Protein AF-A0A950EFS3-F1 (afdb_monomer_lite)

Sequence (79 aa):
MSGSDPSSASDSGRFATTCWTIVVQAKDQRSPQAQQALAELCRAYWYPLYVFLRRRGYQPDQAEDLTQGFFADLLSRDF

Radius of gyration: 16.6 Å; chains: 1; bounding box: 55×30×32 Å

Secondary structure (DSSP, 8-state):
-----------TTPPPS--HHHHHHHH-TTSTTHHHHHHHHHHHHHHHHHHHHHHTT--HHHHHHHHHHHHHHHHHS--

Foldseek 3Di:
DDDDDDPPPDPQADLPPPPVVLVVLLLPPVDPCNVVSLVVVLVSCLSNQLVVCVVVVDDNVRSNVVSVVVSVVVVVPND

pLDDT: mean 73.81, std 15.81, range [40.38, 95.56]

Structure (mmCIF, N/CA/C/O backbone):
data_AF-A0A950EFS3-F1
#
_entry.id   AF-A0A950EFS3-F1
#
loop_
_atom_site.group_PDB
_atom_site.id
_atom_site.type_symbol
_atom_site.label_atom_id
_atom_site.label_alt_id
_atom_site.label_comp_id
_atom_site.label_asym_id
_atom_site.label_entity_id
_atom_site.label_seq_id
_atom_site.pdbx_PDB_ins_code
_atom_site.Cartn_x
_atom_site.Cartn_y
_atom_site.Cartn_z
_atom_site.occupancy
_atom_site.B_iso_or_equiv
_atom_site.auth_seq_id
_atom_site.auth_comp_id
_atom_site.auth_asym_id
_atom_site.auth_atom_id
_atom_site.pdbx_PDB_model_num
ATOM 1 N N . MET A 1 1 ? 41.747 21.020 10.007 1.00 48.06 1 MET A N 1
ATOM 2 C CA . MET A 1 1 ? 40.315 20.819 10.314 1.00 48.06 1 MET A CA 1
ATOM 3 C C . MET A 1 1 ? 39.550 20.665 9.009 1.00 48.06 1 MET A C 1
ATOM 5 O O . MET A 1 1 ? 39.439 21.642 8.284 1.00 48.06 1 MET A O 1
ATOM 9 N N . SER A 1 2 ? 39.094 19.456 8.689 1.00 40.38 2 SER A N 1
ATOM 10 C CA . SER A 1 2 ? 37.862 19.190 7.924 1.00 40.38 2 SER A CA 1
ATOM 11 C C . SER A 1 2 ? 37.738 17.682 7.766 1.00 40.38 2 SER A C 1
ATOM 13 O O . SER A 1 2 ? 38.275 17.096 6.833 1.00 40.38 2 SER A O 1
ATOM 15 N N . GLY A 1 3 ? 37.096 17.058 8.752 1.00 44.28 3 GLY A N 1
ATOM 16 C CA . GLY A 1 3 ? 36.448 15.771 8.555 1.00 44.28 3 GLY A CA 1
ATOM 17 C C . GLY A 1 3 ? 35.075 16.050 7.954 1.00 44.28 3 GLY A C 1
ATOM 18 O O . GLY A 1 3 ? 34.337 16.898 8.453 1.00 44.28 3 GLY A O 1
ATOM 19 N N . SER A 1 4 ? 34.751 15.388 6.857 1.00 52.47 4 SER A N 1
ATOM 20 C CA . SER A 1 4 ? 33.395 15.336 6.318 1.00 52.47 4 SER A CA 1
ATOM 21 C C . SER A 1 4 ? 33.165 13.912 5.839 1.00 52.47 4 SER A C 1
ATOM 23 O O . SER A 1 4 ? 33.375 13.588 4.678 1.00 52.47 4 SER A O 1
ATOM 25 N N . ASP A 1 5 ? 32.795 13.071 6.797 1.00 55.44 5 ASP A N 1
ATOM 26 C CA . ASP A 1 5 ? 32.102 11.799 6.599 1.00 55.44 5 ASP A CA 1
ATOM 27 C C . ASP A 1 5 ? 30.591 12.038 6.807 1.00 55.44 5 ASP A C 1
ATOM 29 O O . ASP A 1 5 ? 30.204 13.028 7.435 1.00 55.44 5 ASP A O 1
ATOM 33 N N . PRO A 1 6 ? 29.709 11.142 6.345 1.00 51.69 6 PRO A N 1
ATOM 34 C CA . PRO A 1 6 ? 29.353 10.938 4.951 1.00 51.69 6 PRO A CA 1
ATOM 35 C C . PRO A 1 6 ? 27.875 11.318 4.745 1.00 51.69 6 PRO A C 1
ATOM 37 O O . PRO A 1 6 ? 27.081 11.390 5.683 1.00 51.69 6 PRO A O 1
ATOM 40 N N . SER A 1 7 ? 27.471 11.533 3.493 1.00 49.38 7 SER A N 1
ATOM 41 C CA . SER A 1 7 ? 26.049 11.598 3.141 1.00 49.38 7 SER A CA 1
ATOM 42 C C . SER A 1 7 ? 25.326 10.350 3.652 1.00 49.38 7 SER A C 1
ATOM 44 O O . SER A 1 7 ? 25.579 9.248 3.166 1.00 49.38 7 SER A O 1
ATOM 46 N N . SER A 1 8 ? 24.389 10.541 4.584 1.00 51.66 8 SER A N 1
ATOM 47 C CA . SER A 1 8 ? 23.345 9.579 4.958 1.00 51.66 8 SER A CA 1
ATOM 48 C C . SER A 1 8 ? 22.381 9.367 3.789 1.00 51.66 8 SER A C 1
ATOM 50 O O . SER A 1 8 ? 21.205 9.715 3.838 1.00 51.66 8 SER A O 1
ATOM 52 N N . ALA A 1 9 ? 22.890 8.817 2.695 1.00 56.78 9 ALA A N 1
ATOM 53 C CA . ALA A 1 9 ? 22.091 8.275 1.621 1.00 56.78 9 ALA A CA 1
ATOM 54 C C . ALA A 1 9 ? 21.968 6.779 1.884 1.00 56.78 9 ALA A C 1
ATOM 56 O O . ALA A 1 9 ? 22.925 6.052 1.640 1.00 56.78 9 ALA A O 1
ATOM 57 N N . SER A 1 10 ? 20.813 6.353 2.407 1.00 54.06 10 SER A N 1
ATOM 58 C CA . SER A 1 10 ? 20.123 5.074 2.132 1.00 54.06 10 SER A CA 1
ATOM 59 C C . SER A 1 10 ? 19.387 4.490 3.344 1.00 54.06 10 SER A C 1
ATOM 61 O O . SER A 1 10 ? 19.717 3.418 3.834 1.00 54.06 10 SER A O 1
ATOM 63 N N . ASP A 1 11 ? 18.297 5.144 3.756 1.00 53.06 11 ASP A N 1
ATOM 64 C CA . ASP A 1 11 ? 17.209 4.448 4.474 1.00 53.06 11 ASP A CA 1
ATOM 65 C C . ASP A 1 11 ? 15.931 4.316 3.619 1.00 53.06 11 ASP A C 1
ATOM 67 O O . ASP A 1 11 ? 14.930 3.733 4.018 1.00 53.06 11 ASP A O 1
ATOM 71 N N . SER A 1 12 ? 15.967 4.783 2.365 1.00 55.19 12 SER A N 1
ATOM 72 C CA . SER A 1 12 ? 14.812 4.852 1.454 1.00 55.19 12 SER A CA 1
ATOM 73 C C . SER A 1 12 ? 14.397 3.501 0.847 1.00 55.19 12 SER A C 1
ATOM 75 O O . SER A 1 12 ? 13.874 3.447 -0.262 1.00 55.19 12 SER A O 1
ATOM 77 N N . GLY A 1 13 ? 14.684 2.382 1.510 1.00 53.50 13 GLY A N 1
ATOM 78 C CA . GLY A 1 13 ? 14.336 1.050 1.007 1.00 53.50 13 GLY A CA 1
ATOM 79 C C . GLY A 1 13 ? 14.408 -0.071 2.030 1.00 53.50 13 GLY A C 1
ATOM 80 O O . GLY A 1 13 ? 14.349 -1.237 1.640 1.00 53.50 13 GLY A O 1
ATOM 81 N N . ARG A 1 14 ? 14.555 0.252 3.317 1.00 56.03 14 ARG A N 1
ATOM 82 C CA . ARG A 1 14 ? 14.317 -0.723 4.372 1.00 56.03 14 ARG A CA 1
ATOM 83 C C . ARG A 1 14 ? 12.818 -0.748 4.625 1.00 56.03 14 ARG A C 1
ATOM 85 O O . ARG A 1 14 ? 12.229 0.264 4.986 1.00 56.03 14 ARG A O 1
ATOM 92 N N . PHE A 1 15 ? 12.191 -1.901 4.399 1.00 54.25 15 PHE A N 1
ATOM 93 C CA . PHE A 1 15 ? 10.878 -2.146 4.983 1.00 54.25 15 PHE A CA 1
ATOM 94 C C . PHE A 1 15 ? 11.022 -1.918 6.489 1.00 54.25 15 PHE A C 1
ATOM 96 O O . PHE A 1 15 ? 11.905 -2.521 7.106 1.00 54.25 15 PHE A O 1
ATOM 103 N N . ALA A 1 16 ? 10.213 -1.015 7.052 1.00 56.41 16 ALA A N 1
ATOM 104 C CA . ALA A 1 16 ? 10.170 -0.810 8.493 1.00 56.41 16 ALA A CA 1
ATOM 105 C C . ALA A 1 16 ? 10.025 -2.178 9.171 1.00 56.41 16 ALA A C 1
ATOM 107 O O . ALA A 1 16 ? 9.259 -3.018 8.679 1.00 56.41 16 ALA A O 1
ATOM 108 N N . THR A 1 17 ? 10.801 -2.408 10.238 1.00 55.78 17 THR A N 1
ATOM 109 C CA . THR A 1 17 ? 10.790 -3.643 11.032 1.00 55.78 17 THR A CA 1
ATOM 110 C C . THR A 1 17 ? 9.350 -4.080 11.196 1.00 55.78 17 THR A C 1
ATOM 112 O O . THR A 1 17 ? 8.568 -3.323 11.758 1.00 55.78 17 THR A O 1
ATOM 115 N N . THR A 1 18 ? 8.998 -5.225 10.604 1.00 54.38 18 THR A N 1
ATOM 116 C CA . THR A 1 18 ? 7.615 -5.621 10.326 1.00 54.38 18 THR A CA 1
ATOM 117 C C . THR A 1 18 ? 6.703 -5.249 11.492 1.00 54.38 18 THR A C 1
ATOM 119 O O . THR A 1 18 ? 6.786 -5.869 12.554 1.00 54.38 18 THR A O 1
ATOM 122 N N . CYS A 1 19 ? 5.879 -4.207 11.321 1.00 63.81 19 CYS A N 1
ATOM 123 C CA . CYS A 1 19 ? 4.960 -3.716 12.345 1.00 63.81 19 CYS A CA 1
ATOM 124 C C . CYS A 1 19 ? 3.770 -4.678 12.446 1.00 63.81 19 CYS A C 1
ATOM 126 O O . CYS A 1 19 ? 2.623 -4.304 12.209 1.00 63.81 19 CYS A O 1
ATOM 128 N N . TRP A 1 20 ? 4.051 -5.943 12.775 1.00 60.41 20 TRP A N 1
ATOM 129 C CA . TRP A 1 20 ? 3.070 -7.013 12.931 1.00 60.41 20 TRP A CA 1
ATOM 130 C C . TRP A 1 20 ? 1.967 -6.615 13.905 1.00 60.41 20 TRP A C 1
ATOM 132 O O . TRP A 1 20 ? 0.821 -6.983 13.697 1.00 60.41 20 TRP A O 1
ATOM 142 N N . THR A 1 21 ? 2.283 -5.797 14.910 1.00 61.16 21 THR A N 1
ATOM 143 C CA . THR A 1 21 ? 1.299 -5.228 15.833 1.00 61.16 21 THR A CA 1
ATOM 144 C C . THR A 1 21 ? 0.240 -4.393 15.109 1.00 61.16 21 THR A C 1
ATOM 146 O O . THR A 1 21 ? -0.940 -4.565 15.386 1.00 61.16 21 THR A O 1
ATOM 149 N N . ILE A 1 22 ? 0.630 -3.552 14.144 1.00 65.00 22 ILE A N 1
ATOM 150 C CA . ILE A 1 22 ? -0.308 -2.737 13.355 1.00 65.00 22 ILE A CA 1
ATOM 151 C C . ILE A 1 22 ? -1.129 -3.637 12.430 1.00 65.00 22 ILE A C 1
ATOM 153 O O . ILE A 1 22 ? -2.338 -3.473 12.343 1.00 65.00 22 ILE A O 1
ATOM 157 N N . VAL A 1 23 ? -0.504 -4.638 11.800 1.00 67.94 23 VAL A N 1
ATOM 158 C CA . VAL A 1 23 ? -1.205 -5.619 10.948 1.00 67.94 23 VAL A CA 1
ATOM 159 C C . VAL A 1 23 ? -2.247 -6.411 11.751 1.00 67.94 23 VAL A C 1
ATOM 161 O O . VAL A 1 23 ? -3.360 -6.625 11.283 1.00 67.94 23 VAL A O 1
ATOM 164 N N . VAL A 1 24 ? -1.910 -6.833 12.973 1.00 65.62 24 VAL A N 1
ATOM 165 C CA . VAL A 1 24 ? -2.812 -7.586 13.858 1.00 65.62 24 VAL A CA 1
ATOM 166 C C . VAL A 1 24 ? -3.938 -6.698 14.393 1.00 65.62 24 VAL A C 1
ATOM 168 O O . VAL A 1 24 ? -5.080 -7.141 14.421 1.00 65.62 24 VAL A O 1
ATOM 171 N N . GLN A 1 25 ? -3.652 -5.447 14.765 1.00 63.38 25 GLN A N 1
ATOM 172 C CA . GLN A 1 25 ? -4.672 -4.492 15.219 1.00 63.38 25 GLN A CA 1
ATOM 173 C C . GLN A 1 25 ? -5.609 -4.050 14.091 1.00 63.38 25 GLN A C 1
ATOM 175 O O . GLN A 1 25 ? -6.808 -3.922 14.309 1.00 63.38 25 GLN A O 1
ATOM 180 N N . ALA A 1 26 ? -5.080 -3.871 12.880 1.00 62.62 26 ALA A N 1
ATOM 181 C CA . ALA A 1 26 ? -5.858 -3.593 11.676 1.00 62.62 26 ALA A CA 1
ATOM 182 C C . ALA A 1 26 ? -6.826 -4.735 11.325 1.00 62.62 26 ALA A C 1
ATOM 184 O O . ALA A 1 26 ? -7.872 -4.491 10.732 1.00 62.62 26 ALA A O 1
ATOM 185 N N . LYS A 1 27 ? -6.488 -5.974 11.707 1.00 66.69 27 LYS A N 1
ATOM 186 C CA . LYS A 1 27 ? -7.318 -7.160 11.476 1.00 66.69 27 LYS A CA 1
ATOM 187 C C . LYS A 1 27 ? -8.497 -7.275 12.454 1.00 66.69 27 LYS A C 1
ATOM 189 O O . LYS A 1 27 ? -9.475 -7.941 12.142 1.00 66.69 27 LYS A O 1
ATOM 194 N N . ASP A 1 28 ? -8.426 -6.670 13.639 1.00 68.06 28 ASP A N 1
ATOM 195 C CA . ASP A 1 28 ? -9.500 -6.771 14.634 1.00 68.06 28 ASP A CA 1
ATOM 196 C C . ASP A 1 28 ? -10.594 -5.722 14.389 1.00 68.06 28 ASP A C 1
ATOM 198 O O . ASP A 1 28 ? -10.666 -4.711 15.081 1.00 68.06 28 ASP A O 1
AT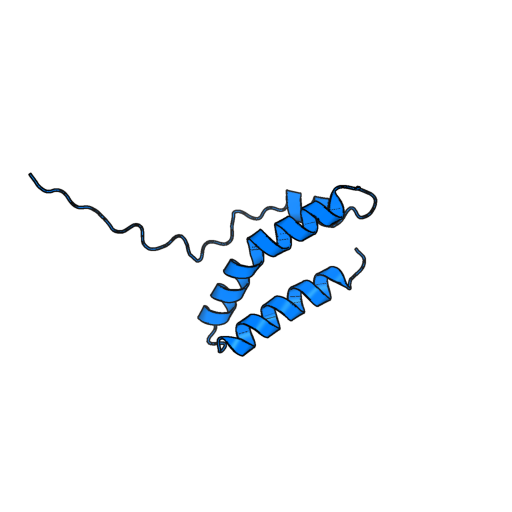OM 202 N N . GLN A 1 29 ? -11.471 -5.955 13.408 1.00 62.59 29 GLN A N 1
ATOM 203 C CA . GLN A 1 29 ? -12.533 -5.011 13.013 1.00 62.59 29 GLN A CA 1
ATOM 204 C C . GLN A 1 29 ? -13.509 -4.609 14.131 1.00 62.59 29 GLN A C 1
ATOM 206 O O . GLN A 1 29 ? -14.221 -3.612 14.011 1.00 62.59 29 GLN A O 1
ATOM 211 N N . ARG A 1 30 ? -13.577 -5.383 15.220 1.00 64.50 30 ARG A N 1
ATOM 212 C CA . ARG A 1 30 ? -14.426 -5.066 16.382 1.00 64.50 30 ARG A CA 1
ATOM 213 C C . ARG A 1 30 ? -13.808 -3.986 17.265 1.00 64.50 30 ARG A C 1
ATOM 215 O O . ARG A 1 30 ? -14.478 -3.452 18.148 1.00 64.50 30 ARG A O 1
ATOM 222 N N . SER A 1 31 ? -12.539 -3.681 17.027 1.00 67.75 31 SER A N 1
ATOM 223 C CA . SER A 1 31 ? -11.796 -2.634 17.691 1.00 67.75 31 SER A CA 1
ATOM 224 C C . SER A 1 31 ? -12.080 -1.286 17.020 1.00 67.75 31 SER A C 1
ATOM 226 O O . SER A 1 31 ? -11.846 -1.142 15.817 1.00 67.75 31 SER A O 1
ATOM 228 N N . PRO A 1 32 ? -12.517 -0.251 17.761 1.00 69.06 32 PRO A N 1
ATOM 229 C CA . PRO A 1 32 ? -12.643 1.099 17.207 1.00 69.06 32 PRO A CA 1
ATOM 230 C C . PRO A 1 32 ? -11.307 1.650 16.673 1.00 69.06 32 PRO A C 1
ATOM 232 O O . PRO A 1 32 ? -11.294 2.606 15.901 1.00 69.06 32 PRO A O 1
ATOM 235 N N . GLN A 1 33 ? -10.178 1.037 17.041 1.00 73.88 33 GLN A N 1
ATOM 236 C CA . GLN A 1 33 ? -8.843 1.381 16.562 1.00 73.88 33 GLN A CA 1
ATOM 237 C C . GLN A 1 33 ? -8.485 0.750 15.203 1.00 73.88 33 GLN A C 1
ATOM 239 O O . GLN A 1 33 ? -7.483 1.153 14.612 1.00 73.88 33 GLN A O 1
ATOM 244 N N . ALA A 1 34 ? -9.271 -0.193 14.671 1.00 72.25 34 ALA A N 1
ATOM 245 C CA . ALA A 1 34 ? -8.931 -0.916 13.440 1.00 72.25 34 ALA A CA 1
ATOM 246 C C . ALA A 1 34 ? -8.797 0.005 12.219 1.00 72.25 34 ALA A C 1
ATOM 248 O O . ALA A 1 34 ? -7.824 -0.092 11.474 1.00 72.25 34 ALA A O 1
ATOM 249 N N . GLN A 1 35 ? -9.714 0.964 12.048 1.00 73.25 35 GLN A N 1
ATOM 250 C CA . GLN A 1 35 ? -9.633 1.950 10.961 1.00 73.25 35 GLN A CA 1
ATOM 251 C C . GLN A 1 35 ? -8.389 2.840 11.074 1.00 73.25 35 GLN A C 1
ATOM 253 O O . GLN A 1 35 ? -7.756 3.163 10.068 1.00 73.25 35 GLN A O 1
ATOM 258 N N . GLN A 1 36 ? -8.015 3.219 12.297 1.00 79.31 36 GLN A N 1
ATOM 259 C CA . GLN A 1 36 ? -6.828 4.034 12.539 1.00 79.31 36 GLN A CA 1
ATOM 260 C C . GLN A 1 36 ? -5.545 3.237 12.269 1.00 79.31 36 GLN A C 1
ATOM 262 O O . GLN A 1 36 ? -4.649 3.742 11.593 1.00 79.31 36 GLN A O 1
ATOM 267 N N . ALA A 1 37 ? -5.490 1.978 12.712 1.00 77.38 37 ALA A N 1
ATOM 268 C CA . ALA A 1 37 ? -4.381 1.069 12.435 1.00 77.38 37 ALA A CA 1
ATOM 269 C C . ALA A 1 37 ? -4.237 0.779 10.930 1.00 77.38 37 ALA A C 1
ATOM 271 O O . ALA A 1 37 ? -3.123 0.779 10.410 1.00 77.38 37 ALA A O 1
ATOM 272 N N . LEU A 1 38 ? -5.345 0.609 10.199 1.00 77.19 38 LEU A N 1
ATOM 273 C CA . LEU A 1 38 ? -5.342 0.464 8.737 1.00 77.19 38 LEU A CA 1
ATOM 274 C C . LEU A 1 38 ? -4.805 1.716 8.035 1.00 77.19 38 LEU A C 1
ATOM 276 O O . LEU A 1 38 ? -3.981 1.608 7.125 1.00 77.19 38 LEU A O 1
ATOM 280 N N . ALA A 1 39 ? -5.229 2.907 8.463 1.00 81.69 39 ALA A N 1
ATOM 281 C CA . ALA A 1 39 ? -4.732 4.164 7.907 1.00 81.69 39 ALA A CA 1
ATOM 282 C C . ALA A 1 39 ? -3.226 4.349 8.161 1.00 81.69 39 ALA A C 1
ATOM 284 O O . ALA A 1 39 ? -2.499 4.815 7.279 1.00 81.69 39 ALA A O 1
ATOM 285 N N . GLU A 1 40 ? -2.748 3.968 9.346 1.00 83.19 40 GLU A N 1
ATOM 286 C CA . GLU A 1 40 ? -1.327 3.992 9.695 1.00 83.19 40 GLU A CA 1
ATOM 287 C C . GLU A 1 40 ? -0.526 2.982 8.866 1.00 83.19 40 GLU A C 1
ATOM 289 O O . GLU A 1 40 ? 0.520 3.329 8.316 1.00 83.19 40 GLU A O 1
ATOM 294 N N . LEU A 1 41 ? -1.061 1.774 8.673 1.00 82.00 41 LEU A N 1
ATOM 295 C CA . LEU A 1 41 ? -0.475 0.747 7.815 1.00 82.00 41 LEU A CA 1
ATOM 296 C C . LEU A 1 41 ? -0.348 1.231 6.366 1.00 82.00 41 LEU A C 1
ATOM 298 O O . LEU A 1 41 ? 0.721 1.100 5.770 1.00 82.00 41 LEU A O 1
ATOM 302 N N . CYS A 1 42 ? -1.398 1.845 5.815 1.00 83.50 42 CYS A N 1
ATOM 303 C CA . CYS A 1 42 ? -1.366 2.399 4.462 1.00 83.50 42 CYS A CA 1
ATOM 304 C C . CYS A 1 42 ? -0.274 3.469 4.328 1.00 83.50 42 CYS A C 1
ATOM 306 O O . CYS A 1 42 ? 0.535 3.413 3.405 1.00 83.50 42 CYS A O 1
ATOM 308 N N . ARG A 1 43 ? -0.183 4.412 5.275 1.00 84.00 43 ARG A N 1
ATOM 309 C CA . ARG A 1 43 ? 0.836 5.480 5.245 1.00 84.00 43 ARG A CA 1
ATOM 310 C C . ARG A 1 43 ? 2.255 4.944 5.404 1.00 84.00 43 ARG A C 1
ATOM 312 O O . ARG A 1 43 ? 3.153 5.399 4.701 1.00 84.00 43 ARG A O 1
ATOM 319 N N . ALA A 1 44 ? 2.455 3.987 6.307 1.00 84.50 44 ALA A N 1
ATOM 320 C CA . ALA A 1 44 ? 3.768 3.422 6.587 1.00 84.50 44 ALA A CA 1
ATOM 321 C C . ALA A 1 44 ? 4.298 2.582 5.416 1.00 84.50 44 ALA A C 1
ATOM 323 O O . ALA A 1 44 ? 5.497 2.608 5.137 1.00 84.50 44 ALA A O 1
ATOM 324 N N . TYR A 1 45 ? 3.417 1.858 4.717 1.00 84.12 45 TYR A N 1
ATOM 325 C CA . TYR A 1 45 ? 3.820 0.893 3.692 1.00 84.12 45 TYR A CA 1
ATOM 326 C C . TYR A 1 45 ? 3.628 1.363 2.247 1.00 84.12 45 TYR A C 1
ATOM 328 O O . TYR A 1 45 ? 4.207 0.742 1.357 1.00 84.12 45 TYR A O 1
ATOM 336 N N . TRP A 1 46 ? 2.929 2.473 1.985 1.00 87.50 46 TRP A N 1
ATOM 337 C CA . TRP A 1 46 ? 2.757 2.985 0.619 1.00 87.50 46 TRP A CA 1
ATOM 338 C C . TRP A 1 46 ? 4.088 3.275 -0.082 1.00 87.50 46 TRP A C 1
ATOM 340 O O . TRP A 1 46 ? 4.375 2.694 -1.128 1.00 87.50 46 TRP A O 1
ATOM 350 N N . TYR A 1 47 ? 4.945 4.108 0.515 1.00 86.50 47 TYR A N 1
ATOM 351 C CA . TYR A 1 47 ? 6.221 4.471 -0.109 1.00 86.50 47 TYR A CA 1
ATOM 352 C C . TYR A 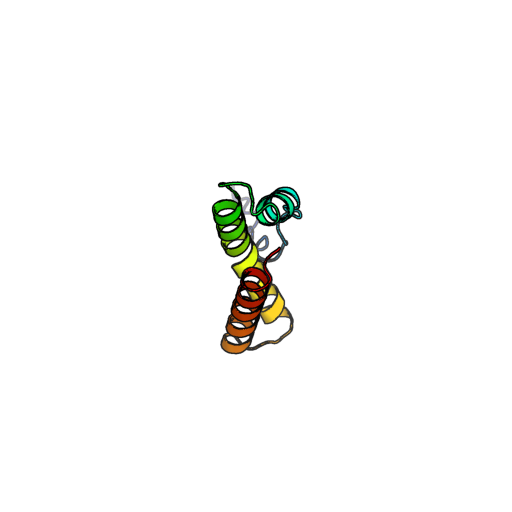1 47 ? 7.197 3.283 -0.234 1.00 86.50 47 TYR A C 1
ATOM 354 O O . TYR A 1 47 ? 7.765 3.104 -1.313 1.00 86.50 47 TYR A O 1
ATOM 362 N N . PRO A 1 48 ? 7.374 2.418 0.788 1.00 87.75 48 PRO A N 1
ATOM 363 C CA . PRO A 1 48 ? 8.183 1.207 0.648 1.00 87.75 48 PRO A CA 1
ATOM 364 C C . PRO A 1 48 ? 7.714 0.264 -0.468 1.00 87.75 48 PRO A C 1
ATOM 366 O O . PRO A 1 48 ? 8.549 -0.242 -1.220 1.00 87.75 48 PRO A O 1
ATOM 369 N N . LEU A 1 49 ? 6.401 0.043 -0.611 1.00 87.88 49 LEU A N 1
ATOM 370 C CA . LEU A 1 49 ? 5.843 -0.803 -1.674 1.00 87.88 49 LEU A CA 1
ATOM 371 C C . LEU A 1 49 ? 6.042 -0.176 -3.054 1.00 87.88 49 LEU A C 1
ATOM 373 O O . LEU A 1 49 ? 6.516 -0.851 -3.971 1.00 87.88 49 LEU A O 1
ATOM 377 N N . TYR A 1 50 ? 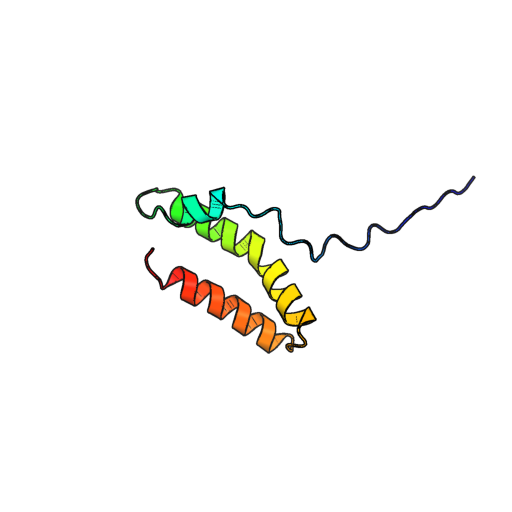5.782 1.124 -3.179 1.00 88.56 50 TYR A N 1
ATOM 378 C CA . TYR A 1 50 ? 6.039 1.867 -4.406 1.00 88.56 50 TYR A CA 1
ATOM 379 C C . TYR A 1 50 ? 7.515 1.778 -4.819 1.00 88.56 50 TYR A C 1
ATOM 381 O O . TYR A 1 50 ? 7.824 1.390 -5.945 1.00 88.56 50 TYR A O 1
ATOM 389 N N . VAL A 1 51 ? 8.455 2.053 -3.906 1.00 89.50 51 VAL A N 1
ATOM 390 C CA . VAL A 1 51 ? 9.897 1.955 -4.190 1.00 89.50 51 VAL A CA 1
ATOM 391 C C . VAL A 1 51 ? 10.300 0.527 -4.554 1.00 89.50 51 VAL A C 1
ATOM 393 O O . VAL A 1 51 ? 11.111 0.336 -5.462 1.00 89.50 51 VAL A O 1
ATOM 396 N N . PHE A 1 52 ? 9.743 -0.485 -3.888 1.00 89.00 52 PHE A N 1
ATOM 397 C CA . PHE A 1 52 ? 9.983 -1.885 -4.231 1.00 89.00 52 PHE A CA 1
ATOM 398 C C . PHE A 1 52 ? 9.549 -2.205 -5.669 1.00 89.00 52 PHE A C 1
ATOM 400 O O . PHE A 1 52 ? 10.306 -2.832 -6.415 1.00 89.00 52 PHE A O 1
ATOM 407 N N . LEU A 1 53 ? 8.379 -1.724 -6.092 1.00 92.19 53 LEU A N 1
ATOM 408 C CA . LEU A 1 53 ? 7.897 -1.879 -7.464 1.00 92.19 53 LEU A CA 1
ATOM 409 C C . LEU A 1 53 ? 8.765 -1.096 -8.459 1.00 92.19 53 LEU A C 1
ATOM 411 O O . LEU A 1 53 ? 9.194 -1.654 -9.469 1.00 92.19 53 LEU A O 1
ATOM 415 N N . ARG A 1 54 ? 9.152 0.143 -8.139 1.00 92.75 54 ARG A N 1
ATOM 416 C CA . ARG A 1 54 ? 10.096 0.924 -8.959 1.00 92.75 54 ARG A CA 1
ATOM 417 C C . ARG A 1 54 ? 11.436 0.206 -9.139 1.00 92.75 54 ARG A C 1
ATOM 419 O O . ARG A 1 54 ? 11.982 0.194 -10.238 1.00 92.75 54 ARG A O 1
ATOM 426 N N . ARG A 1 55 ? 11.950 -0.451 -8.093 1.00 91.06 55 ARG A N 1
ATOM 427 C CA . ARG A 1 55 ? 13.185 -1.258 -8.153 1.00 91.06 55 ARG A CA 1
ATOM 428 C C . ARG A 1 55 ? 13.030 -2.548 -8.960 1.00 91.06 55 ARG A C 1
ATOM 430 O O . ARG A 1 55 ? 14.021 -3.046 -9.480 1.00 91.06 55 ARG A O 1
ATOM 437 N N . ARG A 1 56 ? 11.812 -3.078 -9.088 1.00 91.81 56 ARG A N 1
ATOM 438 C CA . ARG A 1 56 ? 11.496 -4.223 -9.958 1.00 91.81 56 ARG A CA 1
ATOM 439 C C . ARG A 1 56 ? 11.375 -3.860 -11.441 1.00 91.81 56 ARG A C 1
ATOM 441 O O . ARG A 1 56 ? 11.186 -4.760 -12.251 1.00 91.81 56 ARG A O 1
ATOM 448 N N . GLY A 1 57 ? 11.506 -2.581 -11.796 1.00 93.44 57 GLY A N 1
ATOM 449 C CA . GLY A 1 57 ? 11.449 -2.113 -13.182 1.00 93.44 57 GLY A CA 1
ATOM 450 C C . GLY A 1 57 ? 10.057 -1.691 -13.650 1.00 93.44 57 GLY A C 1
ATOM 451 O O . GLY A 1 57 ? 9.884 -1.430 -14.837 1.00 93.44 57 GLY A O 1
ATOM 452 N N . TYR A 1 58 ? 9.077 -1.596 -12.744 1.00 95.38 58 TYR A N 1
ATOM 453 C CA . TYR A 1 58 ? 7.776 -1.021 -13.078 1.00 95.38 58 TYR A CA 1
ATOM 454 C C . TYR A 1 58 ? 7.899 0.484 -13.321 1.00 95.38 58 TYR A C 1
ATOM 456 O O . TYR A 1 58 ? 8.639 1.191 -12.621 1.00 95.38 58 TYR A O 1
ATOM 464 N N . GLN A 1 59 ? 7.148 0.964 -14.309 1.00 95.56 59 GLN A N 1
ATOM 465 C CA . GLN A 1 59 ? 7.035 2.391 -14.586 1.00 95.56 59 GLN A CA 1
ATOM 466 C C . GLN A 1 59 ? 6.330 3.121 -13.428 1.00 95.56 59 GLN A C 1
ATOM 468 O O . GLN A 1 59 ? 5.665 2.473 -12.618 1.00 95.56 59 GLN A O 1
ATOM 473 N N . PRO A 1 60 ? 6.521 4.447 -13.277 1.00 93.31 60 PRO A N 1
ATOM 474 C CA . PRO A 1 60 ? 5.950 5.213 -12.169 1.00 93.31 60 PRO A CA 1
ATOM 475 C C . PRO A 1 60 ? 4.441 5.012 -11.991 1.00 93.31 60 PRO A C 1
ATOM 477 O O . PRO A 1 60 ? 4.002 4.723 -10.883 1.00 93.31 60 PRO A O 1
ATOM 480 N N . ASP A 1 61 ? 3.697 5.107 -13.088 1.00 95.38 61 ASP A N 1
ATOM 481 C CA . ASP A 1 61 ? 2.251 4.897 -13.185 1.00 95.38 61 ASP A CA 1
ATOM 482 C C . ASP A 1 61 ? 1.864 3.471 -12.781 1.00 95.38 61 ASP A C 1
ATOM 484 O O . ASP A 1 61 ? 1.052 3.274 -11.884 1.00 95.38 61 ASP A O 1
ATOM 488 N N . GLN A 1 62 ? 2.537 2.464 -13.341 1.00 93.81 62 GLN A N 1
ATOM 489 C CA . GLN A 1 62 ? 2.275 1.064 -13.005 1.00 93.81 62 GLN A CA 1
ATOM 490 C C . GLN A 1 62 ? 2.575 0.747 -11.536 1.00 93.81 62 GLN A C 1
ATOM 492 O O . GLN A 1 62 ? 1.850 -0.009 -10.895 1.00 93.81 62 GLN A O 1
ATOM 497 N N . ALA A 1 63 ? 3.663 1.295 -10.992 1.00 92.19 63 ALA A N 1
ATOM 498 C CA . ALA A 1 63 ? 4.038 1.097 -9.598 1.00 92.19 63 ALA A CA 1
ATOM 499 C C . ALA A 1 63 ? 3.028 1.756 -8.648 1.00 92.19 63 ALA A C 1
ATOM 501 O O . ALA A 1 63 ? 2.735 1.200 -7.586 1.00 92.19 63 ALA A O 1
ATOM 502 N N . GLU A 1 64 ? 2.502 2.921 -9.020 1.00 92.56 64 GLU A N 1
ATOM 503 C CA . GLU A 1 64 ? 1.449 3.603 -8.277 1.00 92.56 64 GLU A CA 1
ATOM 504 C C . GLU A 1 64 ? 0.145 2.801 -8.309 1.00 92.56 64 GLU A C 1
ATOM 506 O O . GLU A 1 64 ? -0.358 2.445 -7.241 1.00 92.56 64 GLU A O 1
ATOM 511 N N . ASP A 1 65 ? -0.326 2.414 -9.495 1.00 94.31 65 ASP A N 1
ATOM 512 C CA . ASP A 1 65 ? -1.561 1.645 -9.683 1.00 94.31 65 ASP A CA 1
ATOM 513 C C . ASP A 1 65 ? -1.524 0.307 -8.937 1.00 94.31 65 ASP A C 1
ATOM 515 O O . ASP A 1 65 ? -2.475 -0.060 -8.248 1.00 94.31 65 ASP A O 1
ATOM 519 N N . LEU A 1 66 ? -0.403 -0.417 -9.005 1.00 92.56 66 LEU A N 1
ATOM 520 C CA . LEU A 1 66 ? -0.225 -1.677 -8.278 1.00 92.56 66 LEU A CA 1
ATOM 521 C C . LEU A 1 66 ? -0.224 -1.476 -6.758 1.00 92.56 66 LEU A C 1
ATOM 523 O O . LEU A 1 66 ? -0.767 -2.303 -6.026 1.00 92.56 66 LEU A O 1
ATOM 527 N N . THR A 1 67 ? 0.373 -0.383 -6.274 1.00 91.50 67 THR A N 1
ATOM 528 C CA . THR A 1 67 ? 0.374 -0.062 -4.839 1.00 91.50 67 THR A CA 1
ATOM 529 C C . THR A 1 67 ? -1.033 0.300 -4.369 1.00 91.50 67 THR A C 1
ATOM 531 O O . THR A 1 67 ? -1.479 -0.189 -3.332 1.00 91.50 67 THR A O 1
ATOM 53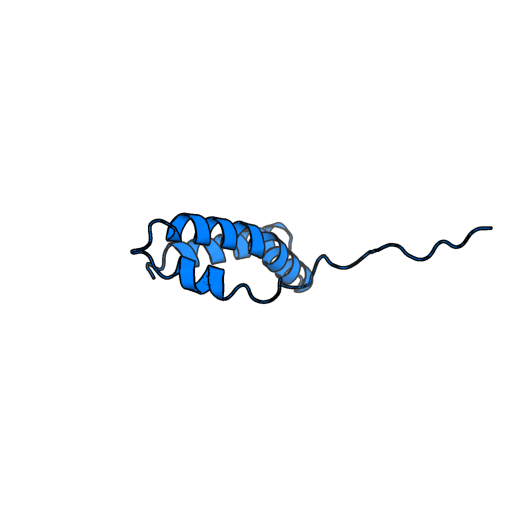4 N N . GLN A 1 68 ? -1.755 1.122 -5.134 1.00 90.31 68 GLN A N 1
ATOM 535 C CA . GLN A 1 68 ? -3.138 1.487 -4.832 1.00 90.31 68 GLN A CA 1
ATOM 536 C C . GLN A 1 68 ? -4.061 0.263 -4.878 1.00 90.31 68 GLN A C 1
ATOM 538 O O . GLN A 1 68 ? -4.819 0.040 -3.937 1.00 90.31 68 GLN A O 1
ATOM 543 N N . GLY A 1 69 ? -3.946 -0.569 -5.917 1.00 89.88 69 GLY A N 1
ATOM 544 C CA . GLY A 1 69 ? -4.718 -1.800 -6.077 1.00 89.88 69 GLY A CA 1
ATOM 545 C C . GLY A 1 69 ? -4.489 -2.795 -4.940 1.00 89.88 69 GLY A C 1
ATOM 546 O O . GLY A 1 69 ? -5.445 -3.387 -4.448 1.00 89.88 69 GLY A O 1
ATOM 547 N N . PHE A 1 70 ? -3.251 -2.920 -4.453 1.00 87.69 70 PHE A N 1
ATOM 548 C CA . PHE A 1 70 ? -2.944 -3.737 -3.278 1.00 87.69 70 PHE A CA 1
ATOM 549 C C . PHE A 1 70 ? -3.703 -3.268 -2.030 1.00 87.69 70 PHE A C 1
ATOM 551 O O . PHE A 1 70 ? -4.315 -4.088 -1.348 1.00 87.69 70 PHE A O 1
ATOM 558 N N . PHE A 1 71 ? -3.699 -1.965 -1.731 1.00 85.06 71 PHE A N 1
ATOM 559 C CA . PHE A 1 71 ? -4.437 -1.442 -0.577 1.00 85.06 71 PHE A CA 1
ATOM 560 C C . PHE A 1 71 ? -5.951 -1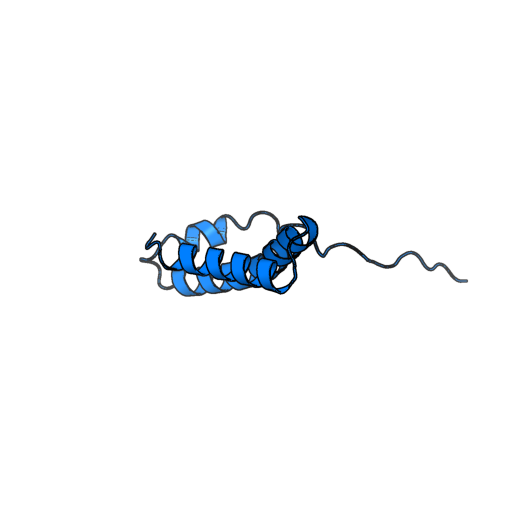.491 -0.778 1.00 85.06 71 PHE A C 1
ATOM 562 O O . PHE A 1 71 ? -6.669 -1.760 0.179 1.00 85.06 71 PHE A O 1
ATOM 569 N N . ALA A 1 72 ? -6.443 -1.275 -1.998 1.00 86.31 72 ALA A N 1
ATOM 570 C CA . ALA A 1 72 ? -7.861 -1.412 -2.312 1.00 86.31 72 ALA A CA 1
ATOM 571 C C . ALA A 1 72 ? -8.346 -2.854 -2.093 1.00 86.31 72 ALA A C 1
ATOM 573 O O . ALA A 1 72 ? -9.362 -3.053 -1.431 1.00 86.31 72 ALA A O 1
ATOM 574 N N . ASP A 1 73 ? -7.592 -3.855 -2.564 1.00 83.19 73 ASP A N 1
ATOM 575 C CA . ASP A 1 73 ? -7.896 -5.268 -2.312 1.00 83.19 73 ASP A CA 1
ATOM 576 C C . ASP A 1 73 ? -7.829 -5.583 -0.811 1.00 83.19 73 ASP A C 1
ATOM 578 O O . ASP A 1 73 ? -8.765 -6.156 -0.254 1.00 83.19 73 ASP A O 1
ATOM 582 N N . LEU A 1 74 ? -6.780 -5.111 -0.126 1.00 79.19 74 LEU A N 1
ATOM 583 C CA . LEU A 1 74 ? -6.607 -5.278 1.319 1.00 79.19 74 LEU A CA 1
ATOM 584 C C . LEU A 1 74 ? -7.771 -4.687 2.131 1.00 79.19 74 LEU A C 1
ATOM 586 O O . LEU A 1 74 ? -8.163 -5.279 3.128 1.00 79.19 74 LEU A O 1
ATOM 590 N N . LEU A 1 75 ? -8.318 -3.542 1.718 1.00 76.56 75 LEU A N 1
ATOM 591 C CA . LEU A 1 75 ? -9.453 -2.892 2.382 1.00 76.56 75 LEU A CA 1
ATOM 592 C C . LEU A 1 75 ? -10.803 -3.514 2.000 1.00 76.56 75 LEU A C 1
ATOM 594 O O . LEU A 1 75 ? -11.742 -3.437 2.783 1.00 76.56 75 LEU A O 1
ATOM 598 N N . SER A 1 76 ? -10.914 -4.102 0.805 1.00 78.69 76 SER A N 1
ATOM 599 C CA . SER A 1 76 ? -12.142 -4.757 0.327 1.00 78.69 76 SER A CA 1
ATOM 600 C C . SER A 1 76 ? -12.349 -6.152 0.911 1.00 78.69 76 SER A C 1
ATOM 602 O O . SER A 1 76 ? -13.477 -6.633 1.019 1.00 78.69 76 SER A O 1
ATOM 604 N N . ARG A 1 77 ? -11.254 -6.819 1.284 1.00 67.31 77 ARG A N 1
ATOM 605 C CA . ARG A 1 77 ? -11.291 -8.079 2.014 1.00 67.31 77 ARG A CA 1
ATOM 606 C C . ARG A 1 77 ? -11.616 -7.739 3.460 1.00 67.31 77 ARG A C 1
ATOM 608 O O . ARG A 1 77 ? -10.716 -7.474 4.247 1.00 67.31 77 ARG A O 1
ATOM 615 N N . ASP A 1 78 ? -12.908 -7.727 3.780 1.00 55.12 78 ASP A N 1
ATOM 616 C CA . ASP A 1 78 ? -13.390 -7.719 5.160 1.00 55.1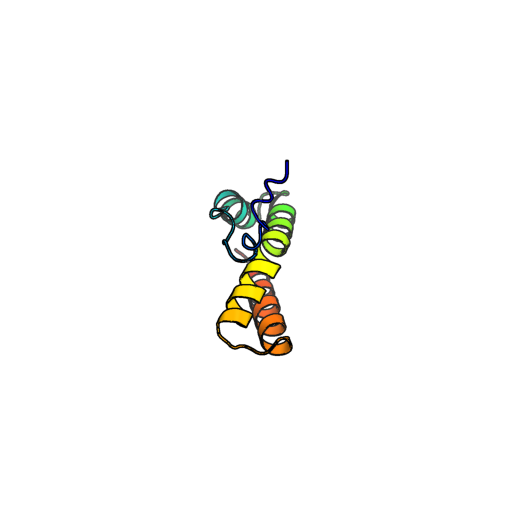2 78 ASP A CA 1
ATOM 617 C C . ASP A 1 78 ? -12.665 -8.837 5.942 1.00 55.12 78 ASP A C 1
ATOM 619 O O . ASP A 1 78 ? -12.927 -10.025 5.746 1.00 55.12 78 ASP A O 1
ATOM 623 N N . PHE A 1 79 ? -11.686 -8.453 6.765 1.00 49.41 79 PHE A N 1
ATOM 624 C CA . PHE A 1 79 ? -10.939 -9.324 7.677 1.00 49.41 79 PHE A CA 1
ATOM 625 C C . PHE A 1 79 ? -11.708 -9.735 8.931 1.00 49.41 79 PHE A C 1
ATOM 627 O O . PHE A 1 79 ? -12.371 -8.861 9.524 1.00 49.41 79 PHE A O 1
#